Protein AF-A0A2M7R3G0-F1 (afdb_monomer_lite)

Foldseek 3Di:
DVVAVADPQQVVQQVVAWDFPDWDQDPPPRWIWTWIWGAGPVRAIKIWIWTQDPVRDIDTDDIDRD

Structure (mmCIF, N/CA/C/O backbone):
data_AF-A0A2M7R3G0-F1
#
_entry.id   AF-A0A2M7R3G0-F1
#
loop_
_atom_site.group_PDB
_atom_site.id
_atom_site.type_symbol
_atom_site.label_atom_id
_atom_site.label_alt_id
_atom_site.label_comp_id
_atom_site.label_asym_id
_at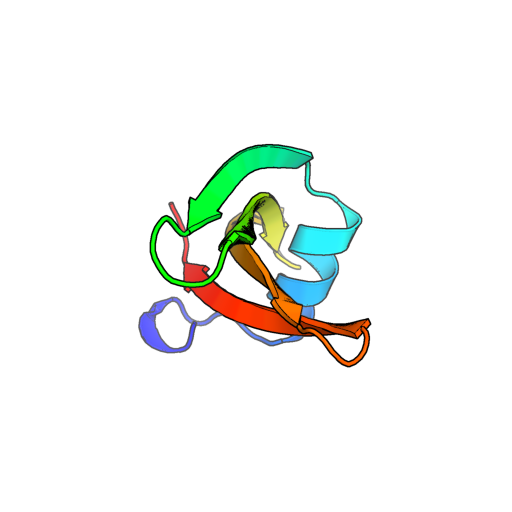om_site.label_entity_id
_atom_site.label_seq_id
_atom_site.pdbx_PDB_ins_code
_atom_site.Cartn_x
_atom_site.Cartn_y
_atom_site.Cartn_z
_atom_site.occupancy
_atom_site.B_iso_or_equiv
_atom_site.auth_seq_id
_atom_site.auth_comp_id
_atom_site.auth_asym_id
_atom_site.auth_atom_id
_atom_site.pdbx_PDB_model_num
ATOM 1 N N . MET A 1 1 ? -5.381 -7.291 4.268 1.00 85.62 1 MET A N 1
ATOM 2 C CA . MET A 1 1 ? -6.645 -6.541 4.026 1.00 85.62 1 MET A CA 1
ATOM 3 C C . MET A 1 1 ? -7.817 -7.278 4.631 1.00 85.62 1 MET A C 1
ATOM 5 O O . MET A 1 1 ? -8.073 -7.015 5.792 1.00 85.62 1 MET A O 1
ATOM 9 N N . ASP A 1 2 ? -8.471 -8.210 3.927 1.00 89.44 2 ASP A N 1
ATOM 10 C CA . ASP A 1 2 ? -9.632 -8.936 4.481 1.00 89.44 2 ASP A CA 1
ATOM 11 C C . ASP A 1 2 ? -9.289 -9.709 5.757 1.00 89.44 2 ASP A C 1
ATOM 13 O O . ASP A 1 2 ? -10.062 -9.690 6.709 1.00 89.44 2 ASP A O 1
ATOM 17 N N . ASP A 1 3 ? -8.101 -10.319 5.793 1.00 91.88 3 ASP A N 1
ATOM 18 C CA . ASP A 1 3 ? -7.599 -11.062 6.958 1.00 91.88 3 ASP A CA 1
ATOM 19 C C . ASP A 1 3 ? -7.458 -10.175 8.210 1.00 91.88 3 ASP A C 1
ATOM 21 O O . ASP A 1 3 ? -7.627 -10.635 9.334 1.00 91.88 3 ASP A O 1
ATOM 25 N N . ASP A 1 4 ? -7.245 -8.872 8.002 1.00 90.88 4 ASP A N 1
ATOM 26 C CA . ASP A 1 4 ? -7.097 -7.862 9.054 1.00 90.88 4 ASP A CA 1
ATOM 27 C C . ASP A 1 4 ? -8.372 -7.020 9.248 1.00 90.88 4 ASP A C 1
ATOM 29 O O . ASP A 1 4 ? -8.372 -6.048 10.002 1.00 90.88 4 ASP A O 1
ATOM 33 N N . GLY A 1 5 ? -9.454 -7.327 8.523 1.00 93.19 5 GLY A N 1
ATOM 34 C CA . GLY A 1 5 ? -10.687 -6.533 8.529 1.00 93.19 5 GLY A CA 1
ATOM 35 C C . GLY A 1 5 ? -10.538 -5.109 7.973 1.00 93.19 5 GLY A C 1
ATOM 36 O O . GLY A 1 5 ? -11.359 -4.247 8.285 1.00 93.19 5 GLY A O 1
ATOM 37 N N . LEU A 1 6 ? -9.506 -4.842 7.166 1.00 94.88 6 LEU A N 1
ATOM 38 C CA . LEU A 1 6 ? -9.230 -3.517 6.602 1.00 94.88 6 LEU A CA 1
ATOM 39 C C . LEU A 1 6 ? -10.048 -3.253 5.337 1.00 94.88 6 LEU A C 1
ATOM 41 O O . LEU A 1 6 ? -10.159 -4.104 4.454 1.00 94.88 6 LEU A O 1
ATOM 45 N N . THR A 1 7 ? -10.534 -2.023 5.201 1.00 95.69 7 THR A N 1
ATOM 46 C CA . THR A 1 7 ? -11.278 -1.554 4.028 1.00 95.69 7 THR A CA 1
ATOM 47 C C . THR A 1 7 ? -10.412 -0.681 3.118 1.00 95.69 7 THR A C 1
ATOM 49 O O . THR A 1 7 ? -9.308 -0.266 3.472 1.00 95.69 7 THR A O 1
ATOM 52 N N . VAL A 1 8 ? -10.924 -0.340 1.931 1.00 95.81 8 VAL A N 1
ATOM 53 C CA . VAL A 1 8 ? -10.254 0.619 1.034 1.00 95.81 8 VAL A CA 1
ATOM 54 C C . VAL A 1 8 ? -10.055 1.993 1.687 1.00 95.81 8 VAL A C 1
ATOM 56 O O . VAL A 1 8 ? -9.035 2.636 1.453 1.00 95.81 8 VAL A O 1
ATOM 59 N N . PHE A 1 9 ? -10.970 2.416 2.561 1.00 97.12 9 PHE A N 1
ATOM 60 C CA . PHE A 1 9 ? -10.870 3.706 3.241 1.00 97.12 9 PHE A CA 1
ATOM 61 C C . PHE A 1 9 ? -9.710 3.749 4.240 1.00 97.12 9 PHE A C 1
ATOM 63 O O . PHE A 1 9 ? -9.109 4.804 4.445 1.00 97.12 9 PHE A O 1
ATOM 70 N N . ASP A 1 10 ? -9.355 2.605 4.826 1.00 97.00 10 ASP A N 1
ATOM 71 C CA . ASP A 1 10 ? -8.191 2.495 5.705 1.00 97.00 10 ASP A CA 1
ATOM 72 C C . ASP A 1 10 ? -6.888 2.642 4.914 1.00 97.00 10 ASP A C 1
ATOM 74 O O . ASP A 1 10 ? -5.948 3.269 5.393 1.00 97.00 10 ASP A O 1
ATOM 78 N N . VAL A 1 11 ? -6.851 2.159 3.665 1.00 96.88 11 VAL A N 1
ATOM 79 C CA . VAL A 1 11 ? -5.717 2.375 2.748 1.00 96.88 11 VAL A CA 1
ATOM 80 C C . VAL A 1 11 ? -5.578 3.845 2.387 1.00 96.88 11 VAL A C 1
ATOM 82 O O . VAL A 1 11 ? -4.483 4.399 2.466 1.00 96.88 11 VAL A O 1
ATOM 85 N N . GLU A 1 12 ? -6.678 4.485 1.988 1.00 97.38 12 GLU A N 1
ATOM 86 C CA . GLU A 1 12 ? -6.678 5.901 1.612 1.00 97.38 12 GLU A CA 1
ATOM 87 C C . GLU A 1 12 ? -6.232 6.778 2.781 1.00 97.38 12 GLU A C 1
ATOM 89 O O . GLU A 1 12 ? -5.382 7.656 2.608 1.00 97.38 12 GLU A O 1
ATOM 94 N N . ARG A 1 13 ? -6.745 6.504 3.986 1.00 97.56 13 ARG A N 1
ATOM 95 C CA . ARG A 1 13 ? -6.350 7.234 5.189 1.00 97.56 13 ARG A CA 1
ATOM 96 C C . ARG A 1 13 ? -4.901 6.973 5.572 1.00 97.56 13 ARG A C 1
ATOM 98 O O . ARG A 1 13 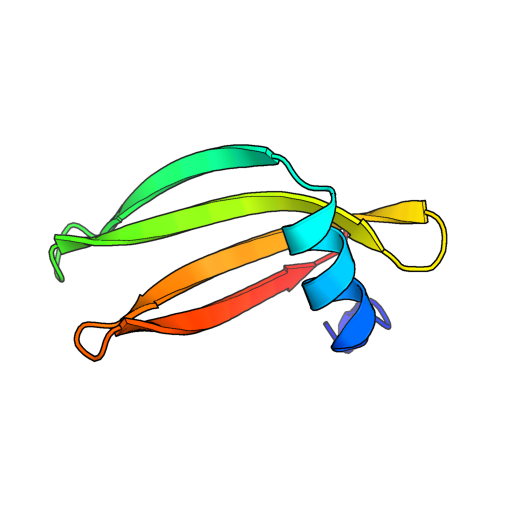? -4.197 7.944 5.833 1.00 97.56 13 ARG A O 1
ATOM 105 N N . CYS A 1 14 ? -4.443 5.723 5.526 1.00 97.62 14 CYS A N 1
ATOM 106 C CA . CYS A 1 14 ? -3.049 5.374 5.787 1.00 97.62 14 CYS A CA 1
ATOM 107 C C . CYS A 1 14 ? -2.106 6.128 4.840 1.00 97.62 14 CYS A C 1
ATOM 109 O O . CYS A 1 14 ? -1.116 6.696 5.285 1.00 97.62 14 CYS A O 1
ATOM 111 N N . ILE A 1 15 ? -2.427 6.211 3.544 1.00 97.12 15 ILE A N 1
ATOM 112 C CA . ILE A 1 15 ? -1.618 6.970 2.579 1.00 97.12 15 ILE A CA 1
ATOM 113 C C . ILE A 1 15 ? -1.666 8.476 2.871 1.00 97.12 15 ILE A C 1
ATOM 115 O O . ILE A 1 15 ? -0.650 9.155 2.733 1.00 97.12 15 ILE A O 1
ATOM 119 N N . PHE A 1 16 ? -2.826 9.005 3.267 1.00 97.19 16 PHE A N 1
ATOM 120 C CA . PHE A 1 16 ? -3.008 10.429 3.550 1.00 97.19 16 PHE A CA 1
ATOM 121 C C . PHE A 1 16 ? -2.288 10.892 4.827 1.00 97.19 16 PHE A C 1
ATOM 123 O O . PHE A 1 16 ? -1.734 11.990 4.849 1.00 97.19 16 PHE A O 1
ATOM 130 N N . THR A 1 17 ? -2.290 10.078 5.887 1.00 96.56 17 THR A N 1
ATOM 131 C CA . THR A 1 17 ? -1.664 10.406 7.183 1.00 96.56 17 THR A CA 1
ATOM 132 C C . THR A 1 17 ? -0.247 9.857 7.327 1.00 96.56 17 THR A C 1
ATOM 134 O O . THR A 1 17 ? 0.498 10.278 8.215 1.00 96.56 17 THR A O 1
ATOM 137 N N . GLY A 1 18 ? 0.124 8.911 6.469 1.00 95.69 18 GLY A N 1
ATOM 138 C CA . GLY A 1 18 ? 1.303 8.091 6.645 1.00 95.69 18 GLY A CA 1
ATOM 139 C C . GLY A 1 18 ? 2.613 8.718 6.194 1.00 95.69 18 GLY A C 1
ATOM 140 O O . GLY A 1 18 ? 2.687 9.756 5.534 1.00 95.69 18 GLY A O 1
ATOM 141 N N . LYS A 1 19 ? 3.693 8.031 6.555 1.00 97.75 19 LYS A N 1
ATOM 142 C CA . LYS A 1 19 ? 5.070 8.356 6.184 1.00 97.75 19 LYS A CA 1
ATOM 143 C C . LYS A 1 19 ? 5.673 7.192 5.416 1.00 97.75 19 LYS A C 1
ATOM 145 O O . LYS A 1 19 ? 5.428 6.028 5.724 1.00 97.75 19 LYS A O 1
ATOM 150 N N . ILE A 1 20 ? 6.503 7.509 4.426 1.00 97.69 20 ILE A N 1
ATOM 151 C CA . ILE A 1 20 ? 7.283 6.496 3.714 1.00 97.69 20 ILE A CA 1
ATOM 152 C C . ILE A 1 20 ? 8.403 6.036 4.649 1.00 97.69 20 ILE A C 1
ATOM 154 O O . ILE A 1 20 ? 9.318 6.807 4.936 1.00 97.69 20 ILE A O 1
ATOM 158 N N . LEU A 1 21 ? 8.328 4.789 5.108 1.00 97.06 21 LEU A N 1
ATOM 159 C CA . LEU A 1 21 ? 9.368 4.177 5.935 1.00 97.06 21 LEU A CA 1
ATOM 160 C C . LEU A 1 21 ? 10.572 3.764 5.092 1.00 97.06 21 LEU A C 1
ATOM 162 O O . LEU A 1 21 ? 11.719 3.949 5.488 1.00 97.06 21 LEU A O 1
ATOM 166 N N . GLU A 1 22 ? 10.309 3.211 3.910 1.00 96.06 22 GLU A N 1
ATOM 167 C CA . GLU A 1 22 ? 11.350 2.729 3.013 1.00 96.06 22 GLU A CA 1
ATOM 168 C C . GLU A 1 22 ? 10.920 2.778 1.549 1.00 96.06 22 GLU A C 1
ATOM 170 O O . GLU A 1 22 ? 9.735 2.733 1.199 1.00 96.06 22 GLU A O 1
ATOM 175 N N . ARG A 1 23 ? 11.931 2.823 0.679 1.00 95.06 23 ARG A N 1
ATOM 176 C CA . ARG A 1 23 ? 11.774 2.692 -0.765 1.00 95.06 23 ARG A CA 1
ATOM 177 C C . ARG A 1 23 ? 12.674 1.572 -1.277 1.00 95.06 23 ARG A C 1
ATOM 179 O O . ARG A 1 23 ? 13.897 1.686 -1.226 1.00 95.06 23 ARG A O 1
ATOM 186 N N . GLN A 1 24 ? 12.073 0.521 -1.821 1.00 93.00 24 GLN A N 1
ATOM 187 C CA . GLN A 1 24 ? 12.780 -0.648 -2.336 1.00 93.00 24 GLN A CA 1
ATOM 188 C C . GLN A 1 24 ? 12.765 -0.651 -3.864 1.00 93.00 24 GLN A C 1
ATOM 190 O O . GLN A 1 24 ? 11.701 -0.573 -4.478 1.00 93.00 24 GLN A O 1
ATOM 195 N N . LYS A 1 25 ? 13.941 -0.750 -4.493 1.00 92.00 25 LYS A N 1
ATOM 196 C CA . LYS A 1 25 ? 14.026 -0.937 -5.946 1.00 92.00 25 LYS A CA 1
ATOM 197 C C . LYS A 1 25 ? 13.954 -2.421 -6.260 1.00 92.00 25 LYS A C 1
ATOM 199 O O . LYS A 1 25 ? 14.810 -3.188 -5.821 1.00 92.00 25 LYS A O 1
ATOM 204 N N . ASP A 1 26 ? 12.963 -2.814 -7.040 1.00 86.56 26 ASP A N 1
ATOM 205 C CA . ASP A 1 26 ? 12.888 -4.163 -7.572 1.00 86.56 26 ASP A CA 1
ATOM 206 C C . ASP A 1 26 ? 14.049 -4.382 -8.556 1.00 86.56 26 ASP A C 1
ATOM 208 O O . ASP A 1 26 ? 14.240 -3.615 -9.502 1.00 86.56 26 ASP A O 1
ATOM 212 N N . LYS A 1 27 ? 14.875 -5.403 -8.304 1.00 86.75 27 LYS A N 1
ATOM 213 C CA . LYS A 1 27 ? 16.109 -5.635 -9.073 1.00 86.75 27 LYS A CA 1
ATOM 214 C C . LYS A 1 27 ? 15.841 -6.069 -10.514 1.00 86.75 27 LYS A C 1
ATOM 216 O O . LYS A 1 27 ? 16.679 -5.815 -11.372 1.00 86.75 27 LYS A O 1
ATOM 221 N N . ASN A 1 28 ? 14.697 -6.702 -10.770 1.00 88.31 28 ASN A N 1
ATOM 222 C CA . ASN A 1 28 ? 14.381 -7.285 -12.071 1.00 88.31 28 ASN A CA 1
ATOM 223 C C . ASN A 1 28 ? 13.618 -6.299 -12.955 1.00 88.31 28 ASN A C 1
ATOM 225 O O . ASN A 1 28 ? 13.857 -6.227 -14.155 1.00 88.31 28 ASN A O 1
ATOM 229 N N . THR A 1 29 ? 12.708 -5.528 -12.359 1.00 85.25 29 THR A N 1
ATOM 230 C CA . THR A 1 29 ? 11.832 -4.598 -13.093 1.00 85.25 29 THR A CA 1
ATOM 231 C C . THR A 1 29 ? 12.293 -3.142 -13.020 1.00 85.25 29 THR A C 1
ATOM 233 O O . THR A 1 29 ? 11.770 -2.297 -13.739 1.00 85.25 29 THR A O 1
ATOM 236 N N . ALA A 1 30 ? 13.267 -2.833 -12.154 1.00 86.75 30 ALA A N 1
ATOM 237 C CA . ALA A 1 30 ? 13.706 -1.479 -11.810 1.00 86.75 30 ALA A CA 1
ATOM 238 C C . ALA A 1 30 ? 12.602 -0.570 -11.227 1.00 86.75 30 ALA A C 1
ATOM 240 O O . ALA A 1 30 ? 12.850 0.622 -11.019 1.00 86.75 30 ALA A O 1
ATOM 241 N N . GLU A 1 31 ? 11.424 -1.121 -10.922 1.00 90.00 31 GLU A N 1
ATOM 242 C CA . GLU A 1 31 ? 10.302 -0.402 -10.326 1.00 90.00 31 GLU A CA 1
ATOM 243 C C . GLU A 1 31 ? 10.552 -0.105 -8.843 1.00 90.00 31 GLU A C 1
ATOM 245 O O . GLU A 1 31 ? 11.184 -0.880 -8.121 1.00 90.00 31 GLU A O 1
ATOM 250 N N . TRP A 1 32 ? 10.025 1.024 -8.369 1.00 95.06 32 TRP A N 1
ATOM 251 C CA . TRP A 1 32 ? 10.080 1.393 -6.959 1.00 95.06 32 TRP A CA 1
ATOM 252 C C . TRP A 1 32 ? 8.834 0.911 -6.221 1.00 95.06 32 TRP A C 1
ATOM 254 O O . TRP A 1 32 ? 7.710 1.221 -6.615 1.00 95.06 32 TRP A O 1
ATOM 264 N N . LYS A 1 33 ? 9.051 0.198 -5.119 1.00 95.69 33 LYS A N 1
ATOM 265 C CA . LYS A 1 33 ? 8.044 -0.119 -4.107 1.00 95.69 33 LYS A CA 1
ATOM 266 C C . LYS A 1 33 ? 8.265 0.780 -2.896 1.00 95.69 33 LYS A C 1
ATOM 268 O O . LYS A 1 33 ? 9.405 1.111 -2.563 1.00 95.69 33 LYS A O 1
ATOM 273 N N . TYR A 1 34 ? 7.181 1.158 -2.245 1.00 97.38 34 TYR A N 1
ATOM 274 C CA . TYR A 1 34 ? 7.164 2.058 -1.102 1.00 97.38 34 TYR A CA 1
ATOM 275 C C . TYR A 1 34 ? 6.421 1.366 0.025 1.00 97.38 34 TYR A C 1
ATOM 277 O O . TYR A 1 34 ? 5.315 0.874 -0.203 1.00 97.38 34 TYR A O 1
ATOM 285 N N . ARG A 1 35 ? 7.023 1.337 1.215 1.00 97.50 35 ARG A N 1
ATOM 286 C CA . ARG A 1 35 ? 6.327 0.937 2.439 1.00 97.50 35 ARG A CA 1
ATOM 287 C C . ARG A 1 35 ? 5.911 2.196 3.173 1.00 97.50 35 ARG A C 1
ATOM 289 O O . ARG A 1 35 ? 6.752 3.041 3.489 1.00 97.50 35 ARG A O 1
ATOM 296 N N . ILE A 1 36 ? 4.614 2.335 3.370 1.00 98.19 36 ILE A N 1
ATOM 297 C CA . ILE A 1 36 ? 3.978 3.496 3.974 1.00 98.19 36 ILE A CA 1
ATOM 298 C C . ILE A 1 36 ? 3.358 3.020 5.275 1.00 98.19 36 ILE A C 1
ATOM 300 O O . ILE A 1 36 ? 2.656 2.015 5.275 1.00 98.19 36 ILE A O 1
ATOM 304 N N . ASN A 1 37 ? 3.629 3.734 6.357 1.00 98.12 37 ASN A N 1
ATOM 305 C CA . ASN A 1 37 ? 3.044 3.478 7.663 1.00 98.12 37 ASN A CA 1
ATOM 306 C C . ASN A 1 37 ? 2.204 4.685 8.063 1.00 98.12 37 ASN A C 1
ATOM 308 O O . ASN A 1 37 ? 2.686 5.820 7.997 1.00 98.12 37 ASN A O 1
ATOM 312 N N . GLY A 1 38 ? 0.950 4.434 8.411 1.00 97.69 38 GLY A N 1
ATOM 313 C CA . GLY A 1 38 ? -0.035 5.453 8.736 1.00 97.69 38 GLY A CA 1
ATOM 314 C C . GLY A 1 38 ? -1.166 4.871 9.569 1.00 97.69 38 GLY A C 1
ATOM 315 O O . GLY A 1 38 ? -1.024 3.823 10.193 1.00 97.69 38 GLY A O 1
ATOM 316 N N . GLU A 1 39 ? -2.305 5.554 9.569 1.00 97.69 39 GLU A N 1
ATOM 317 C CA . GLU A 1 39 ? -3.442 5.200 10.422 1.00 97.69 39 GLU A CA 1
ATOM 318 C C . GLU A 1 39 ? -4.667 4.781 9.599 1.00 97.69 39 GLU A C 1
ATOM 320 O O . GLU A 1 39 ? -4.998 5.406 8.591 1.00 97.69 39 GLU A O 1
ATOM 325 N N . SER A 1 40 ? -5.385 3.768 10.078 1.00 96.75 40 SER A N 1
ATOM 326 C CA . SER A 1 40 ? -6.751 3.414 9.663 1.00 96.75 40 SER A CA 1
ATOM 327 C C . SER A 1 40 ? -7.777 4.477 10.074 1.00 96.75 40 SER A C 1
ATOM 329 O O . SER A 1 40 ? -7.474 5.427 10.807 1.00 96.75 40 SER A O 1
ATOM 331 N N . LEU A 1 41 ? -9.036 4.310 9.646 1.00 96.00 41 LEU A N 1
ATOM 332 C CA . LEU A 1 41 ? -10.152 5.169 10.063 1.00 96.00 41 LEU A CA 1
ATOM 333 C C . LEU A 1 41 ? -10.375 5.174 11.576 1.00 96.00 41 LEU A C 1
ATOM 335 O O . LEU A 1 41 ? -10.790 6.197 12.122 1.00 96.00 41 LEU A O 1
ATOM 339 N N . THR A 1 42 ? -10.076 4.066 12.251 1.00 94.69 42 THR A N 1
ATOM 340 C CA . THR A 1 42 ? -10.217 3.921 13.705 1.00 94.69 42 THR A CA 1
ATOM 341 C C . THR A 1 42 ? -8.984 4.388 14.481 1.00 94.69 42 THR A C 1
ATOM 343 O O . THR A 1 42 ? -8.987 4.325 15.707 1.00 94.69 42 THR A O 1
ATOM 346 N N . GLY A 1 43 ? -7.939 4.866 13.795 1.00 93.88 43 GLY A N 1
ATOM 347 C CA . GLY A 1 43 ? -6.683 5.308 14.411 1.00 93.88 43 GLY A CA 1
ATOM 348 C C . GLY A 1 43 ? -5.706 4.175 14.736 1.00 93.88 43 GLY A C 1
ATOM 349 O O . GLY A 1 43 ? -4.669 4.421 15.341 1.00 93.88 43 GLY A O 1
ATOM 350 N N . SER A 1 44 ? -6.015 2.937 14.344 1.00 94.56 44 SER A N 1
ATOM 351 C CA . SER A 1 44 ? -5.082 1.808 14.432 1.00 94.56 44 SER A CA 1
ATOM 352 C C . SER A 1 44 ? -4.000 1.929 13.363 1.00 94.56 44 SER A C 1
ATOM 354 O O . SER A 1 44 ? -4.288 2.381 12.253 1.00 94.56 44 SER A O 1
ATOM 356 N N . GLU A 1 45 ? -2.783 1.504 13.685 1.00 96.75 45 GLU A N 1
ATOM 357 C CA . GLU A 1 45 ? -1.653 1.504 12.756 1.00 96.75 45 GLU A CA 1
ATOM 358 C C . GLU A 1 45 ? -1.896 0.539 11.587 1.00 96.75 45 GLU A C 1
ATOM 360 O O . GLU A 1 45 ? -2.375 -0.580 11.774 1.00 96.75 45 GLU A O 1
ATOM 365 N N . VAL A 1 46 ? -1.585 0.991 10.372 1.00 97.44 46 VAL A N 1
ATOM 366 C CA . VAL A 1 46 ? -1.709 0.215 9.134 1.00 97.44 46 VAL A CA 1
ATOM 367 C C . VAL A 1 46 ? -0.484 0.466 8.273 1.00 97.44 46 VAL A C 1
ATOM 369 O O . VAL A 1 46 ? -0.058 1.613 8.100 1.00 97.44 46 VAL A O 1
ATOM 372 N N . GLU A 1 47 ? 0.041 -0.599 7.674 1.00 97.75 47 GLU A N 1
ATOM 373 C CA . GLU A 1 47 ? 1.077 -0.508 6.656 1.00 97.75 47 GLU A CA 1
ATOM 374 C C . GLU A 1 47 ? 0.543 -0.850 5.267 1.00 97.75 47 GLU A C 1
ATOM 376 O O . GLU A 1 47 ? -0.135 -1.853 5.049 1.00 97.75 47 GLU A O 1
ATOM 381 N N . VAL A 1 48 ? 0.895 -0.003 4.300 1.00 97.88 48 VAL A N 1
ATOM 382 C CA . VAL A 1 48 ? 0.577 -0.161 2.882 1.00 97.88 48 VAL A CA 1
ATOM 383 C C . VAL A 1 48 ? 1.877 -0.307 2.105 1.00 97.88 48 VAL A C 1
ATOM 385 O O . VAL A 1 48 ? 2.756 0.557 2.153 1.00 97.88 48 VAL A O 1
ATOM 388 N N . VAL A 1 49 ? 1.979 -1.373 1.314 1.00 97.06 49 VAL A N 1
ATOM 389 C CA . VAL A 1 49 ? 3.030 -1.521 0.307 1.00 97.06 49 VAL A CA 1
ATOM 390 C C . VAL A 1 49 ? 2.440 -1.207 -1.059 1.00 97.06 49 VAL A C 1
ATOM 392 O O . VAL A 1 49 ? 1.532 -1.894 -1.530 1.00 97.06 49 VAL A O 1
ATOM 395 N N . ALA A 1 50 ? 2.977 -0.188 -1.723 1.00 97.12 50 ALA A N 1
ATOM 396 C CA . ALA A 1 50 ? 2.479 0.265 -3.017 1.00 97.12 50 ALA A CA 1
ATOM 397 C C . ALA A 1 50 ? 3.607 0.578 -4.006 1.00 97.12 50 ALA A C 1
ATOM 399 O O . ALA A 1 50 ? 4.771 0.737 -3.635 1.00 97.12 50 ALA A O 1
ATOM 400 N N . LYS A 1 51 ? 3.257 0.678 -5.290 1.00 95.88 51 LYS A N 1
ATOM 401 C CA . LYS A 1 51 ? 4.156 1.134 -6.360 1.00 95.88 51 LYS A CA 1
ATOM 402 C C . LYS A 1 51 ? 3.439 2.043 -7.347 1.00 95.88 51 LYS A C 1
ATOM 404 O O . LYS A 1 51 ? 2.226 1.946 -7.520 1.00 95.88 51 LYS A O 1
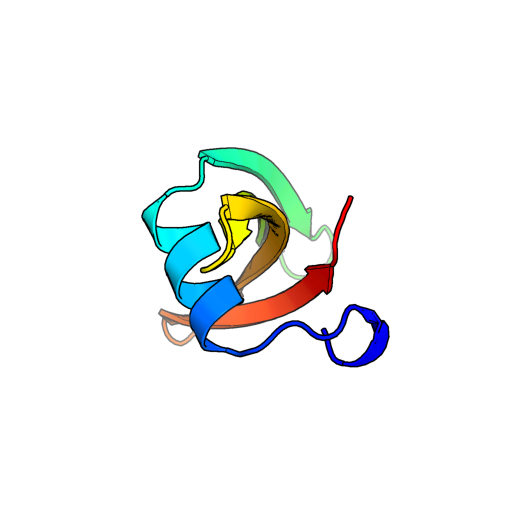ATOM 409 N N . ILE A 1 52 ? 4.201 2.875 -8.048 1.00 94.88 52 ILE A N 1
ATOM 410 C CA . ILE A 1 52 ? 3.704 3.619 -9.208 1.00 94.88 52 ILE A CA 1
ATOM 411 C C . ILE A 1 52 ? 4.032 2.792 -10.450 1.00 94.88 52 ILE A C 1
ATOM 413 O O . ILE A 1 52 ? 5.198 2.544 -10.749 1.00 94.88 52 ILE A O 1
ATOM 417 N N . SER A 1 53 ? 2.997 2.323 -11.141 1.00 91.19 53 SER A N 1
ATOM 418 C CA . SER A 1 53 ? 3.132 1.572 -12.393 1.00 91.19 53 SER A CA 1
ATOM 419 C C . SER A 1 53 ? 3.683 2.446 -13.533 1.00 91.19 53 SER A C 1
ATOM 421 O O . SER A 1 53 ? 3.579 3.674 -13.466 1.00 91.19 53 SER A O 1
ATOM 423 N N . PRO A 1 54 ? 4.176 1.848 -14.635 1.00 88.75 54 PRO A N 1
ATOM 424 C CA . PRO A 1 54 ? 4.659 2.600 -15.797 1.00 88.75 54 PRO A CA 1
ATOM 425 C C . PRO A 1 54 ? 3.612 3.532 -16.423 1.00 88.75 54 PRO A C 1
ATOM 427 O O . PRO A 1 54 ? 3.965 4.537 -17.030 1.00 88.75 54 PRO A O 1
ATOM 430 N N . THR A 1 55 ? 2.317 3.241 -16.251 1.00 93.56 55 THR A 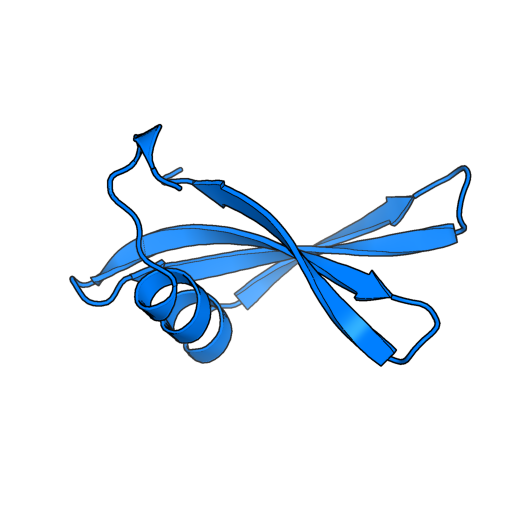N 1
ATOM 431 C CA . THR A 1 55 ? 1.221 4.105 -16.720 1.00 93.56 55 THR A CA 1
ATOM 432 C C . THR A 1 55 ? 0.881 5.237 -15.742 1.00 93.56 55 THR A C 1
ATOM 434 O O . THR A 1 55 ? -0.151 5.880 -15.898 1.00 93.56 55 THR A O 1
ATOM 437 N N . GLY A 1 56 ? 1.672 5.436 -14.683 1.00 92.44 56 GLY A N 1
ATOM 438 C CA . GLY A 1 56 ? 1.440 6.458 -13.658 1.00 92.44 56 GLY A CA 1
ATOM 439 C C . GLY A 1 56 ? 0.332 6.125 -12.654 1.00 92.44 56 GLY A C 1
ATOM 440 O O . GLY A 1 56 ? -0.021 6.970 -11.837 1.00 92.44 56 GLY A O 1
ATOM 441 N N . LYS A 1 57 ? -0.226 4.906 -12.681 1.00 95.25 57 LYS A N 1
ATOM 442 C CA . LYS A 1 57 ? -1.254 4.477 -11.717 1.00 95.25 57 LYS A CA 1
ATOM 443 C C . LYS A 1 57 ? -0.602 3.965 -10.438 1.00 95.25 57 LYS A C 1
ATOM 445 O O . LYS A 1 57 ? 0.349 3.182 -10.525 1.00 95.25 57 LYS A O 1
ATOM 450 N N . LEU A 1 58 ? -1.146 4.345 -9.284 1.00 95.12 58 LEU A N 1
ATOM 451 C CA . LEU A 1 58 ? -0.796 3.745 -7.999 1.00 95.12 58 LEU A CA 1
ATOM 452 C C . LEU A 1 58 ? -1.370 2.324 -7.929 1.00 95.12 58 LEU A C 1
ATOM 454 O O . LEU A 1 58 ? -2.553 2.114 -8.182 1.00 95.12 58 LEU A O 1
ATOM 458 N N . VAL A 1 59 ? -0.523 1.355 -7.600 1.00 96.00 59 VAL A N 1
ATOM 459 C CA . VAL A 1 59 ? -0.895 -0.049 -7.421 1.00 96.00 59 VAL A CA 1
ATOM 460 C C . VAL A 1 59 ? -0.614 -0.433 -5.979 1.00 96.00 59 VAL A C 1
ATOM 462 O O . VAL A 1 59 ? 0.531 -0.346 -5.530 1.00 96.00 59 VAL A O 1
ATOM 465 N N . ILE A 1 60 ? -1.654 -0.875 -5.277 1.00 96.50 60 ILE A N 1
ATOM 466 C CA . ILE A 1 60 ? -1.550 -1.434 -3.929 1.00 96.50 60 ILE A CA 1
ATOM 467 C C . ILE A 1 60 ? -1.146 -2.903 -4.060 1.00 96.50 60 ILE A C 1
ATOM 469 O O . ILE A 1 60 ? -1.792 -3.661 -4.780 1.00 96.50 60 ILE A O 1
ATOM 473 N N . ILE A 1 61 ? -0.038 -3.285 -3.426 1.00 95.00 61 ILE A N 1
ATOM 474 C CA . ILE A 1 61 ? 0.513 -4.645 -3.487 1.00 95.00 61 ILE A CA 1
ATOM 475 C C . ILE A 1 61 ? -0.010 -5.466 -2.312 1.00 95.00 61 ILE A C 1
ATOM 477 O O . ILE A 1 61 ? -0.508 -6.569 -2.503 1.00 95.00 61 ILE A O 1
ATOM 481 N N . THR A 1 62 ? 0.121 -4.929 -1.101 1.00 95.88 62 THR A N 1
ATOM 482 C CA . THR A 1 62 ? -0.423 -5.529 0.117 1.00 95.88 62 THR A CA 1
ATOM 483 C C . THR A 1 62 ? -0.686 -4.443 1.151 1.00 95.88 62 THR A C 1
ATOM 485 O O . THR A 1 62 ? -0.065 -3.378 1.110 1.00 95.88 62 THR A O 1
ATOM 488 N N . VAL A 1 63 ? -1.610 -4.725 2.061 1.00 96.56 63 VAL A N 1
ATOM 489 C CA . VAL A 1 63 ? -1.931 -3.888 3.217 1.00 96.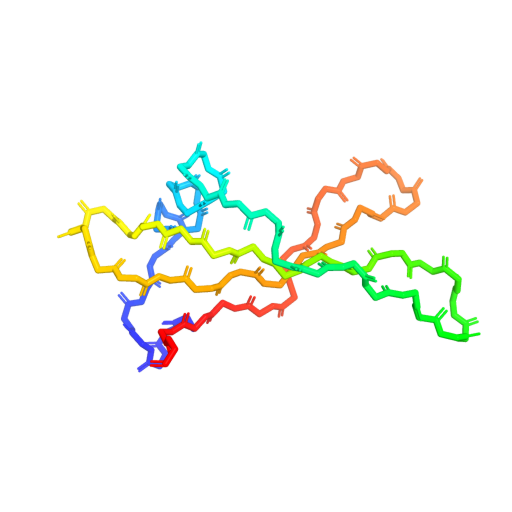56 63 VAL A CA 1
ATOM 490 C C . VAL A 1 63 ? -2.213 -4.813 4.388 1.00 96.56 63 VAL A C 1
ATOM 492 O O . VAL A 1 63 ? -2.947 -5.794 4.210 1.00 96.56 63 VAL A O 1
ATOM 495 N N . TYR A 1 64 ? -1.643 -4.490 5.541 1.00 96.50 64 TYR A N 1
ATOM 496 C CA . TYR A 1 64 ? -1.736 -5.289 6.757 1.00 96.50 64 TYR A CA 1
ATOM 497 C C . TYR A 1 64 ? -1.628 -4.416 8.011 1.00 96.50 64 TYR A C 1
ATOM 499 O O . TYR A 1 64 ? -1.167 -3.271 7.951 1.00 96.50 64 TYR A O 1
ATOM 507 N N . VAL A 1 65 ? -2.058 -4.972 9.141 1.00 95.44 65 VAL A N 1
ATOM 508 C CA . VAL A 1 65 ? -1.758 -4.428 10.472 1.00 95.44 65 VAL A CA 1
ATOM 509 C C . VAL A 1 65 ? -0.376 -4.958 10.903 1.00 95.44 65 VAL A C 1
ATOM 511 O O . VAL A 1 65 ? -0.159 -6.164 10.762 1.00 95.44 65 VAL A O 1
ATOM 514 N N . PRO A 1 66 ? 0.571 -4.101 11.337 1.00 88.62 66 PRO A N 1
ATOM 515 C CA . PRO A 1 66 ? 1.935 -4.510 11.706 1.00 88.62 66 PRO A CA 1
ATOM 516 C C . PRO A 1 66 ? 2.048 -5.488 12.881 1.00 88.62 66 PRO A C 1
ATOM 518 O O . PRO A 1 66 ? 1.194 -5.437 13.796 1.00 88.62 66 PRO A O 1
#

Sequence (66 aa):
MDDDGLTVFDVERCIFTGKILERQKDKNTAEWKYRINGESLTGSEVEVVAKISPTGKLVIITVYVP

Radius of gyration: 11.91 Å; chains: 1; bounding 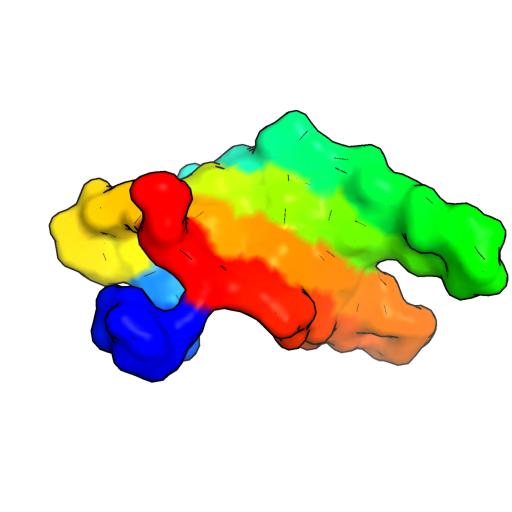box: 27×22×31 Å

Secondary structure (DSSP, 8-state):
-GGGT--HHHHHHHHHH-EEEEEEE-TTT-PEEEEEEEE-TTS-EEEEEEEE-TTS-EEEEEEE--

pLDDT: mean 94.61, std 3.45, range [85.25, 98.19]